Protein AF-A0A8S3GZ89-F1 (afdb_monomer_lite)

pLDDT: mean 85.96, std 14.84, range [39.72, 95.69]

Secondary structure (DSSP, 8-state):
-EEE-S---TTS--EEEEE-SS----TTS----EETTEE-EEEEE-SSEEEEEPPPPP-S-------

Radius of gyration: 14.29 Å; chains: 1; bounding box: 41×31×27 Å

InterPro domains:
  IPR002909 IPT domain [PF01833] (1-61)
  IPR013783 Immunoglobulin-like fold [G3DSA:2.60.40.10] (1-66)
  IPR014756 Immunoglobulin E-set [SSF81296] (2-61)
  IPR052387 Fibrocystin [PTHR46769] (2-67)

Foldseek 3Di:
DDKPPPDDDLQWFDKIKDFDAQDDPDPVDDDWDDDPPHTWAFPDDDRTITITTTHRHPPPPDPDPPD

Organism: NCBI:txid392030

Sequence (67 aa):
SSVTPNTGSTQGGTMLNINGNYFSTSTRYPLVVKVGNQPCTILSSTTTIIQCQTPVAPSSSQNQYQG

Structure (mmCIF, N/CA/C/O backbone):
data_AF-A0A8S3GZ89-F1
#
_entry.id   AF-A0A8S3GZ89-F1
#
loop_
_atom_site.group_PDB
_atom_site.id
_atom_site.type_symbol
_atom_site.lab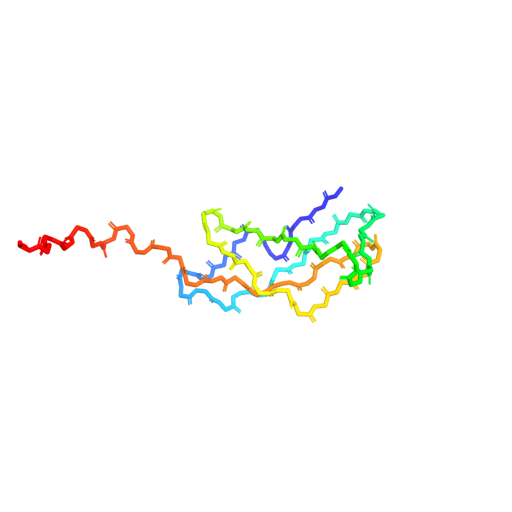el_atom_id
_atom_site.label_alt_id
_atom_site.label_comp_id
_atom_site.label_asym_id
_atom_site.label_entity_id
_atom_site.label_seq_id
_atom_site.pdbx_PDB_ins_code
_atom_site.Cartn_x
_atom_site.Cartn_y
_atom_site.Cartn_z
_atom_site.occupancy
_atom_site.B_iso_or_equiv
_atom_site.auth_seq_id
_atom_site.auth_comp_id
_atom_site.auth_asym_id
_atom_site.auth_atom_id
_atom_site.pdbx_PDB_model_num
ATOM 1 N N . SER A 1 1 ? -0.581 -13.363 -7.050 1.00 82.75 1 SER A N 1
ATOM 2 C CA . SER A 1 1 ? -0.715 -12.084 -6.326 1.00 82.75 1 SER A CA 1
ATOM 3 C C . SER A 1 1 ? -1.478 -12.329 -5.035 1.00 82.75 1 SER A C 1
ATOM 5 O O . SER A 1 1 ? -2.241 -13.286 -4.976 1.00 82.75 1 SER A O 1
ATOM 7 N N . SER A 1 2 ? -1.244 -11.532 -3.995 1.00 94.69 2 SER A N 1
ATOM 8 C CA . SER A 1 2 ? -1.899 -11.670 -2.684 1.00 94.69 2 SER A CA 1
ATOM 9 C C . SER A 1 2 ? -2.041 -10.311 -1.997 1.00 94.69 2 SER A C 1
ATOM 11 O O . SER A 1 2 ? -1.321 -9.374 -2.333 1.00 94.69 2 SER A O 1
ATOM 13 N N . VAL A 1 3 ? -2.966 -10.199 -1.043 1.00 94.81 3 VAL A N 1
ATOM 14 C CA . VAL A 1 3 ? -3.199 -8.977 -0.259 1.00 94.81 3 VAL A CA 1
ATOM 15 C C . VAL A 1 3 ? -3.159 -9.330 1.222 1.00 94.81 3 VAL A C 1
ATOM 17 O O . VAL A 1 3 ? -3.859 -10.249 1.645 1.00 94.81 3 VAL A O 1
ATOM 20 N N . THR A 1 4 ? -2.352 -8.601 1.993 1.00 94.81 4 THR A N 1
ATOM 21 C CA . THR A 1 4 ? -2.152 -8.861 3.423 1.00 94.81 4 THR A CA 1
ATOM 22 C C . THR A 1 4 ? -2.062 -7.552 4.210 1.00 94.81 4 THR A C 1
ATOM 24 O O . THR A 1 4 ? -1.301 -6.677 3.803 1.00 94.81 4 THR A O 1
ATOM 27 N N . PRO A 1 5 ? -2.746 -7.419 5.357 1.00 93.56 5 PRO A N 1
ATOM 28 C CA . PRO A 1 5 ? -3.764 -8.329 5.881 1.00 93.56 5 PRO A CA 1
ATOM 29 C C . PRO A 1 5 ? -5.042 -8.297 5.025 1.00 93.56 5 PRO A C 1
ATOM 31 O O . PRO A 1 5 ? -5.307 -7.335 4.311 1.00 93.56 5 PRO A O 1
ATOM 34 N N . ASN A 1 6 ? -5.839 -9.364 5.081 1.00 88.75 6 ASN A N 1
ATOM 35 C CA . ASN A 1 6 ? -7.141 -9.442 4.406 1.00 88.75 6 ASN A CA 1
ATOM 36 C C . ASN A 1 6 ? -8.291 -8.854 5.248 1.00 88.75 6 ASN A C 1
ATOM 38 O O . ASN A 1 6 ? -9.426 -8.792 4.782 1.00 88.75 6 ASN A O 1
ATOM 42 N N . THR A 1 7 ? -8.000 -8.427 6.477 1.00 88.19 7 THR A N 1
ATOM 43 C CA . THR A 1 7 ? -8.920 -7.766 7.407 1.00 88.19 7 THR A CA 1
ATOM 44 C C . THR A 1 7 ? -8.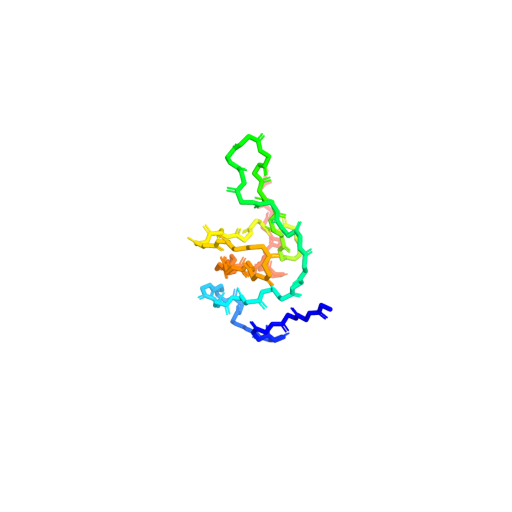226 -6.573 8.067 1.00 88.19 7 THR A C 1
ATOM 46 O O . THR A 1 7 ? -6.998 -6.506 8.131 1.00 88.19 7 THR A O 1
ATOM 49 N N . GLY A 1 8 ? -9.005 -5.599 8.536 1.00 88.00 8 GLY A N 1
ATOM 50 C CA . GLY A 1 8 ? -8.483 -4.358 9.102 1.00 88.00 8 GLY A CA 1
ATOM 51 C C . GLY A 1 8 ? -9.552 -3.553 9.832 1.00 88.00 8 GLY A C 1
ATOM 52 O O . GLY A 1 8 ? -10.715 -3.952 9.889 1.00 88.00 8 GLY A O 1
ATOM 53 N N . SER A 1 9 ? -9.147 -2.417 10.396 1.00 87.31 9 SER A N 1
ATOM 54 C CA . SER A 1 9 ? -10.039 -1.523 11.141 1.00 87.31 9 SER A CA 1
ATOM 55 C C . SER A 1 9 ? -10.974 -0.742 10.216 1.00 87.31 9 SER A C 1
ATOM 57 O O . SER A 1 9 ? -10.552 -0.227 9.181 1.00 87.31 9 SER A O 1
ATOM 59 N N . THR A 1 10 ? -12.229 -0.562 10.633 1.00 87.88 10 THR A N 1
ATOM 60 C CA . THR A 1 10 ? -13.178 0.354 9.977 1.00 87.88 10 THR A CA 1
ATOM 61 C C . THR A 1 10 ? -12.806 1.822 10.175 1.00 87.88 10 THR A C 1
ATOM 63 O O . THR A 1 10 ? -13.241 2.670 9.406 1.00 87.88 10 THR A O 1
ATOM 66 N N . GLN A 1 11 ? -11.950 2.138 11.148 1.00 88.69 11 GLN A N 1
ATOM 67 C CA . GLN A 1 11 ? -11.390 3.481 11.325 1.00 88.69 11 GLN A CA 1
ATOM 68 C C . GLN A 1 11 ? -10.263 3.789 10.324 1.00 88.69 11 GLN A C 1
ATOM 70 O O . GLN A 1 11 ? -9.683 4.868 10.368 1.00 88.69 11 GLN A O 1
ATOM 75 N N . GLY A 1 12 ? -9.938 2.862 9.417 1.00 90.31 12 GLY A N 1
ATOM 76 C CA . GLY A 1 12 ? -8.827 3.016 8.486 1.00 90.31 12 GLY A CA 1
ATOM 77 C C . GLY A 1 12 ? -7.472 2.871 9.168 1.00 90.31 12 GLY A C 1
ATOM 78 O O . GLY A 1 12 ? -7.346 2.268 10.236 1.00 90.31 12 GLY A O 1
ATOM 79 N N . GLY A 1 13 ? -6.426 3.363 8.510 1.00 92.06 13 GLY A N 1
ATOM 80 C CA . GLY A 1 13 ? -5.062 3.338 9.038 1.00 92.06 13 GLY A CA 1
ATOM 81 C C . GLY A 1 13 ? -4.368 1.974 8.953 1.00 92.06 13 GLY A C 1
ATOM 82 O O . GLY A 1 13 ? -3.178 1.881 9.247 1.00 92.06 13 GLY A O 1
ATOM 83 N N . THR A 1 14 ? -5.069 0.929 8.504 1.00 93.44 14 THR A N 1
ATOM 84 C CA . THR A 1 14 ? -4.500 -0.415 8.324 1.00 93.44 14 THR A CA 1
ATOM 85 C C . THR A 1 14 ? -3.522 -0.405 7.151 1.00 93.44 14 THR A C 1
ATOM 87 O O . THR A 1 14 ? -3.882 0.037 6.057 1.00 93.44 14 THR A O 1
ATOM 90 N N . MET A 1 15 ? -2.306 -0.901 7.385 1.00 95.38 15 MET A N 1
ATOM 91 C CA . MET A 1 15 ? -1.261 -1.072 6.373 1.00 95.38 15 MET A CA 1
ATOM 92 C C . MET A 1 15 ? -1.547 -2.304 5.518 1.00 95.38 15 MET A C 1
ATOM 94 O O . MET A 1 15 ? -1.504 -3.419 6.029 1.00 95.38 15 MET A O 1
ATOM 98 N N . LEU A 1 16 ? -1.809 -2.105 4.229 1.00 94.12 16 LEU A N 1
ATOM 99 C CA . LEU A 1 16 ? -1.994 -3.160 3.239 1.00 94.12 16 LEU A CA 1
ATOM 100 C C . LEU A 1 16 ? -0.738 -3.344 2.396 1.00 94.12 16 LEU A C 1
ATOM 102 O O . LEU A 1 16 ? -0.204 -2.389 1.834 1.00 94.12 16 LEU A O 1
ATOM 106 N N . ASN A 1 17 ? -0.345 -4.602 2.241 1.00 95.44 17 ASN A N 1
ATOM 107 C CA . ASN A 1 17 ? 0.686 -5.062 1.330 1.00 95.44 17 ASN A CA 1
ATOM 108 C C . ASN A 1 17 ? 0.028 -5.850 0.196 1.00 95.44 17 ASN A C 1
ATOM 110 O O . ASN A 1 17 ? -0.548 -6.919 0.412 1.00 95.44 17 ASN A O 1
ATOM 114 N N . ILE A 1 18 ? 0.134 -5.328 -1.020 1.00 95.00 18 ILE A N 1
ATOM 115 C CA . ILE A 1 18 ? -0.357 -5.964 -2.240 1.00 95.00 18 ILE A CA 1
ATOM 116 C C . ILE A 1 18 ? 0.846 -6.560 -2.961 1.00 95.00 18 ILE A C 1
ATOM 118 O O . ILE A 1 18 ? 1.689 -5.829 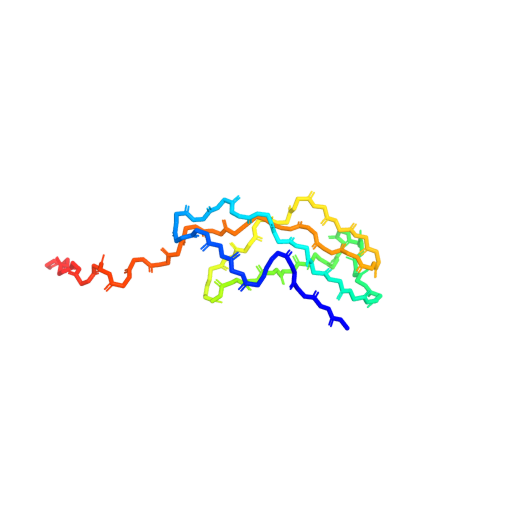-3.472 1.00 95.00 18 ILE A O 1
ATOM 122 N N . ASN A 1 19 ? 0.921 -7.885 -3.011 1.00 95.69 19 ASN A N 1
ATOM 123 C CA . ASN A 1 19 ? 1.982 -8.623 -3.683 1.00 95.69 19 ASN A CA 1
ATOM 124 C C . ASN A 1 19 ? 1.548 -8.981 -5.106 1.00 95.69 19 ASN A C 1
ATOM 126 O O . ASN A 1 19 ? 0.475 -9.551 -5.331 1.00 95.69 19 ASN A O 1
ATOM 130 N N . GLY A 1 20 ? 2.412 -8.718 -6.071 1.00 94.44 20 GLY A N 1
ATOM 131 C CA . GLY A 1 20 ? 2.207 -8.990 -7.485 1.00 94.44 20 GLY A CA 1
ATOM 132 C C . GLY A 1 20 ? 3.533 -8.984 -8.227 1.00 94.44 20 GLY A C 1
ATOM 133 O O . GLY A 1 20 ? 4.583 -9.189 -7.632 1.00 94.44 20 GLY A O 1
ATOM 134 N N . ASN A 1 21 ? 3.474 -8.773 -9.536 1.00 94.56 21 ASN A N 1
ATOM 135 C CA . ASN A 1 21 ? 4.653 -8.629 -10.379 1.00 94.56 21 ASN A CA 1
ATOM 136 C C . ASN A 1 21 ? 4.398 -7.510 -11.389 1.00 94.56 21 ASN A C 1
ATOM 138 O O . ASN A 1 21 ? 3.258 -7.315 -11.811 1.00 94.56 21 ASN A O 1
ATOM 142 N N . TYR A 1 22 ? 5.468 -6.832 -11.801 1.00 93.81 22 TYR A N 1
ATOM 143 C CA . TYR A 1 22 ? 5.460 -5.773 -12.815 1.00 93.81 22 TYR A CA 1
ATOM 144 C C . TYR A 1 22 ? 4.624 -4.535 -12.456 1.00 93.81 22 TYR A C 1
ATOM 146 O O . TYR A 1 22 ? 4.072 -3.877 -13.337 1.00 93.81 22 TYR A O 1
ATOM 154 N N . PHE A 1 23 ? 4.537 -4.177 -11.173 1.00 92.69 23 PHE A N 1
ATOM 155 C CA . PHE A 1 23 ? 3.935 -2.900 -10.792 1.00 92.69 23 PHE A CA 1
ATOM 156 C C . PHE A 1 23 ? 4.770 -1.714 -11.289 1.00 92.69 23 PHE A C 1
ATOM 158 O O . PHE A 1 23 ? 6.003 -1.735 -11.250 1.00 92.69 23 PHE A O 1
ATOM 165 N N . SER A 1 24 ? 4.076 -0.669 -11.747 1.00 89.62 24 SER A N 1
ATOM 166 C CA . SER A 1 24 ? 4.703 0.583 -12.170 1.00 89.62 24 SER A CA 1
ATOM 167 C C . SER A 1 24 ? 5.342 1.278 -10.974 1.00 89.62 24 SER A C 1
ATOM 169 O O . SER A 1 24 ? 4.664 1.608 -10.007 1.00 89.62 24 SER A O 1
ATOM 171 N N . THR A 1 25 ? 6.637 1.555 -11.071 1.00 88.69 25 THR A N 1
ATOM 172 C CA . THR A 1 25 ? 7.366 2.433 -10.145 1.00 88.69 25 THR A CA 1
ATOM 173 C C . THR A 1 25 ? 7.562 3.837 -10.728 1.00 88.69 25 THR A C 1
ATOM 175 O O . THR A 1 25 ? 8.225 4.682 -10.130 1.00 88.69 25 THR A O 1
ATOM 178 N N . SER A 1 26 ? 7.005 4.098 -11.918 1.00 87.19 26 SER A N 1
ATOM 179 C CA . SER A 1 26 ? 7.180 5.360 -12.630 1.00 87.19 26 SER A CA 1
ATOM 180 C C . SER A 1 26 ? 6.167 6.402 -12.179 1.00 87.19 26 SER A C 1
ATOM 182 O O . SER A 1 26 ? 4.961 6.168 -12.191 1.00 87.19 26 SER A O 1
ATOM 184 N N . THR A 1 27 ? 6.645 7.613 -11.903 1.00 84.69 27 THR A N 1
ATOM 185 C CA . THR A 1 27 ? 5.797 8.779 -11.610 1.00 84.69 27 THR A CA 1
ATOM 186 C C . THR A 1 27 ? 4.983 9.248 -12.819 1.00 84.69 27 THR A C 1
ATOM 188 O O . THR A 1 27 ? 4.015 9.984 -12.653 1.00 84.69 27 THR A O 1
ATOM 191 N N . ARG A 1 28 ? 5.339 8.813 -14.039 1.00 89.12 28 ARG A N 1
ATOM 192 C CA . ARG A 1 28 ? 4.570 9.084 -15.268 1.00 89.12 28 ARG A CA 1
ATOM 193 C C . ARG A 1 28 ? 3.250 8.311 -15.315 1.00 89.12 28 ARG A C 1
ATOM 195 O O . ARG A 1 28 ? 2.299 8.790 -15.923 1.00 89.12 28 ARG A O 1
ATOM 202 N N . TYR A 1 29 ? 3.205 7.142 -14.677 1.00 86.44 29 TYR A N 1
ATOM 203 C CA . TYR A 1 29 ? 2.045 6.253 -14.633 1.00 86.44 29 TYR A CA 1
ATOM 204 C C . TYR A 1 29 ? 1.771 5.886 -13.172 1.00 86.44 29 TYR A C 1
ATOM 206 O O . TYR A 1 29 ? 2.166 4.798 -12.730 1.00 86.44 29 TYR A O 1
ATOM 214 N N . PRO A 1 30 ? 1.170 6.816 -12.402 1.00 87.25 30 PRO A N 1
ATOM 215 C CA . PRO A 1 30 ? 0.974 6.632 -10.976 1.00 87.25 30 PRO A CA 1
ATOM 216 C C . PRO A 1 30 ? 0.017 5.473 -10.713 1.00 87.25 30 PRO A C 1
ATOM 218 O O . PRO A 1 30 ? -1.019 5.322 -11.364 1.00 87.25 30 PRO A O 1
ATOM 221 N N . LEU A 1 31 ? 0.369 4.662 -9.722 1.00 92.50 31 LEU A N 1
ATOM 222 C CA . LEU A 1 31 ? -0.498 3.604 -9.232 1.00 92.50 31 LEU A CA 1
ATOM 223 C C . LEU A 1 31 ? -1.704 4.211 -8.511 1.00 92.50 31 LEU A C 1
ATOM 225 O O . LEU A 1 31 ? -1.581 5.188 -7.774 1.00 92.50 31 LEU A O 1
ATOM 229 N N . VAL A 1 32 ? -2.868 3.591 -8.691 1.00 93.50 32 VAL A N 1
ATOM 230 C CA . VAL A 1 32 ? -4.088 3.932 -7.957 1.00 93.50 32 VAL A CA 1
ATOM 231 C C . VAL A 1 32 ? -4.597 2.672 -7.282 1.00 93.50 32 VAL A C 1
ATOM 233 O O . VAL A 1 32 ? -4.927 1.693 -7.948 1.00 93.50 32 VAL A O 1
ATOM 236 N N . VAL A 1 33 ? -4.676 2.705 -5.953 1.00 93.69 33 VAL A N 1
ATOM 237 C CA . VAL A 1 33 ? -5.234 1.621 -5.141 1.00 93.69 33 VAL A CA 1
ATOM 238 C C . VAL A 1 33 ? -6.500 2.126 -4.462 1.00 93.69 33 VAL A C 1
ATOM 240 O O . VAL A 1 33 ? -6.522 3.231 -3.922 1.00 93.69 33 VAL A O 1
ATOM 243 N N . LYS A 1 34 ? -7.563 1.322 -4.489 1.00 92.56 34 LYS A N 1
ATOM 244 C CA . LYS A 1 34 ? -8.835 1.614 -3.820 1.00 92.56 34 LYS A CA 1
ATOM 245 C C . LYS A 1 34 ? -9.235 0.446 -2.933 1.00 92.56 34 LYS A C 1
ATOM 247 O O . LYS A 1 34 ? -9.023 -0.707 -3.300 1.00 92.56 34 LYS A O 1
ATOM 252 N N . VAL A 1 35 ? -9.835 0.758 -1.791 1.00 90.38 35 VAL A N 1
ATOM 253 C CA . VAL A 1 35 ? -10.448 -0.219 -0.887 1.00 90.38 35 VAL A CA 1
ATOM 254 C C . VAL A 1 35 ? -11.922 0.147 -0.772 1.00 90.38 35 VAL A C 1
ATOM 256 O O . VAL A 1 35 ? -12.276 1.219 -0.279 1.00 90.38 35 VAL A O 1
ATOM 259 N N . GLY A 1 36 ? -12.784 -0.697 -1.345 1.00 86.94 36 GLY A N 1
ATOM 260 C CA . GLY A 1 36 ? -14.146 -0.291 -1.695 1.00 86.94 36 GLY A CA 1
ATOM 261 C C . GLY A 1 36 ? -14.121 0.865 -2.702 1.00 86.94 36 GLY A C 1
ATOM 262 O O . GLY A 1 36 ? -13.398 0.816 -3.697 1.00 86.94 36 GLY A O 1
ATOM 263 N N . ASN A 1 37 ? -14.859 1.938 -2.416 1.00 86.75 37 ASN A N 1
ATOM 264 C CA . ASN A 1 37 ? -14.902 3.142 -3.256 1.00 86.75 37 ASN A CA 1
ATOM 265 C C . ASN A 1 37 ? -13.952 4.259 -2.796 1.00 86.75 37 ASN A C 1
ATOM 267 O O . ASN A 1 37 ? -13.994 5.356 -3.351 1.00 86.75 37 ASN A O 1
ATOM 271 N N . GLN A 1 38 ? -13.097 3.996 -1.806 1.00 90.81 38 GLN A N 1
ATOM 272 C CA . GLN A 1 38 ? -12.228 5.003 -1.200 1.00 90.81 38 GLN A CA 1
ATOM 273 C C . GLN A 1 38 ? -10.756 4.791 -1.606 1.00 90.81 38 GLN A C 1
ATOM 275 O O . GLN A 1 38 ? -10.305 3.643 -1.690 1.00 90.81 38 GLN A O 1
ATOM 280 N N . PRO A 1 39 ? -9.995 5.867 -1.887 1.00 92.50 39 PRO A N 1
ATOM 281 C CA . PRO A 1 39 ? -8.585 5.765 -2.256 1.00 92.50 39 PRO A CA 1
ATOM 282 C C . PRO A 1 39 ? -7.731 5.287 -1.072 1.00 92.50 39 PRO A C 1
ATOM 284 O O . PRO A 1 39 ? -7.878 5.770 0.047 1.00 92.50 39 PRO A O 1
ATOM 287 N N . CYS A 1 40 ? -6.822 4.348 -1.332 1.00 93.88 40 CYS A N 1
ATOM 288 C CA . CYS A 1 40 ? -5.787 3.926 -0.390 1.00 93.88 40 CYS A CA 1
ATOM 289 C C . CYS A 1 40 ? -4.553 4.812 -0.582 1.00 93.88 40 CYS A C 1
ATOM 291 O O . CYS A 1 40 ? -4.069 4.964 -1.707 1.00 93.88 40 CYS A O 1
ATOM 293 N N . THR A 1 41 ? -4.019 5.373 0.499 1.00 95.38 41 THR A N 1
ATOM 294 C CA . THR A 1 41 ? -2.828 6.228 0.436 1.00 95.38 41 THR A CA 1
ATOM 295 C C . THR A 1 41 ? -1.603 5.359 0.181 1.00 95.38 41 THR A C 1
ATOM 297 O O . THR A 1 41 ? -1.175 4.625 1.068 1.00 95.38 41 THR A O 1
ATOM 300 N N . ILE A 1 42 ? -1.036 5.408 -1.026 1.00 94.56 42 ILE A N 1
ATOM 301 C CA . ILE A 1 42 ? 0.183 4.655 -1.350 1.00 94.56 42 ILE A CA 1
ATOM 302 C C . ILE A 1 42 ? 1.365 5.290 -0.620 1.00 94.56 42 ILE A C 1
ATOM 304 O O . ILE A 1 42 ? 1.640 6.475 -0.786 1.00 94.56 42 ILE A O 1
ATOM 308 N N . LEU A 1 43 ? 2.061 4.484 0.176 1.00 94.06 43 LEU A N 1
ATOM 309 C CA . LEU A 1 43 ? 3.242 4.900 0.930 1.00 94.06 43 LEU A CA 1
ATOM 310 C C . LEU A 1 43 ? 4.522 4.534 0.184 1.00 94.06 43 LEU A C 1
ATOM 312 O O . LEU A 1 43 ? 5.467 5.315 0.132 1.00 94.06 43 LEU A O 1
ATOM 316 N N . SER A 1 44 ? 4.550 3.340 -0.406 1.00 93.38 44 SER A N 1
ATOM 317 C CA . SER A 1 44 ? 5.663 2.875 -1.223 1.00 93.38 44 SER A CA 1
ATOM 318 C C . SER A 1 44 ? 5.187 1.866 -2.264 1.00 93.38 44 SER A C 1
ATOM 320 O O . SER A 1 44 ? 4.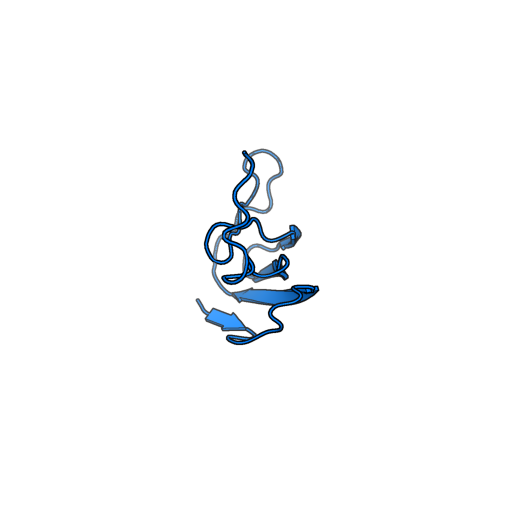145 1.222 -2.120 1.00 93.38 44 SER A O 1
ATOM 322 N N . SER A 1 45 ? 5.946 1.743 -3.349 1.00 93.44 45 SER A N 1
ATOM 323 C CA . SER A 1 45 ? 5.708 0.719 -4.362 1.00 93.44 45 SER A CA 1
ATOM 324 C C . SER A 1 45 ? 7.027 0.245 -4.952 1.00 93.44 45 SER A C 1
ATOM 326 O O . SER A 1 45 ? 7.941 1.031 -5.197 1.00 93.44 45 SER A O 1
ATOM 328 N N . THR A 1 46 ? 7.119 -1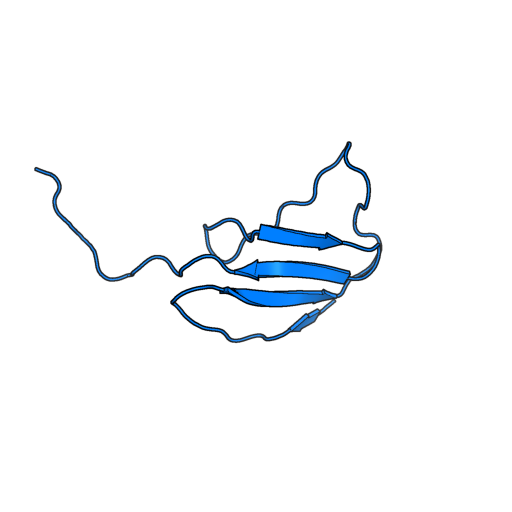.057 -5.166 1.00 94.38 46 THR A N 1
ATOM 329 C CA . THR A 1 46 ? 8.174 -1.737 -5.910 1.00 94.38 46 THR A CA 1
ATOM 330 C C . THR A 1 46 ? 7.526 -2.486 -7.066 1.00 94.38 46 THR A C 1
ATOM 332 O O . THR A 1 46 ? 6.304 -2.544 -7.170 1.00 94.38 46 THR A O 1
ATOM 335 N N . THR A 1 47 ? 8.326 -3.118 -7.920 1.00 95.00 47 THR A N 1
ATOM 336 C CA . THR A 1 47 ? 7.803 -3.949 -9.014 1.00 95.00 47 THR A CA 1
ATOM 337 C C . THR A 1 47 ? 7.013 -5.167 -8.527 1.00 95.00 47 THR A C 1
ATOM 339 O O . THR A 1 47 ? 6.292 -5.766 -9.322 1.00 95.00 47 THR A O 1
ATOM 342 N N . THR A 1 48 ? 7.118 -5.534 -7.246 1.00 95.50 48 THR A N 1
ATOM 343 C CA . THR A 1 48 ? 6.483 -6.730 -6.675 1.00 95.50 48 THR A CA 1
ATOM 344 C C . THR A 1 48 ? 5.543 -6.447 -5.508 1.00 95.50 48 THR A C 1
ATOM 346 O O . THR A 1 48 ? 4.684 -7.276 -5.216 1.00 95.50 48 THR A O 1
ATOM 349 N N . ILE A 1 49 ? 5.662 -5.297 -4.840 1.00 95.50 49 ILE A N 1
ATOM 350 C CA . ILE A 1 49 ? 4.883 -4.966 -3.644 1.00 95.50 49 ILE A CA 1
ATOM 351 C C . ILE A 1 49 ? 4.374 -3.531 -3.734 1.00 95.50 49 ILE A C 1
ATOM 353 O O . ILE A 1 49 ? 5.144 -2.610 -3.985 1.00 95.50 49 ILE A O 1
ATOM 357 N N . ILE A 1 50 ? 3.089 -3.325 -3.459 1.00 95.69 50 ILE A N 1
ATOM 358 C CA . ILE A 1 50 ? 2.523 -2.000 -3.190 1.00 95.69 50 ILE A CA 1
ATOM 359 C C . ILE A 1 50 ? 2.136 -1.951 -1.721 1.00 95.69 50 ILE A C 1
ATOM 361 O O . ILE A 1 50 ? 1.380 -2.802 -1.252 1.00 95.69 50 ILE A O 1
ATOM 365 N N . GLN A 1 51 ? 2.634 -0.946 -1.012 1.00 95.69 51 GLN A N 1
ATOM 366 C CA . GLN A 1 51 ? 2.277 -0.685 0.369 1.00 95.69 51 GLN A CA 1
ATOM 367 C C . GLN A 1 51 ? 1.379 0.546 0.428 1.00 95.69 51 GLN A C 1
ATOM 369 O O . GLN A 1 51 ? 1.769 1.635 -0.002 1.00 95.69 51 GLN A O 1
ATOM 374 N N . CYS A 1 52 ? 0.166 0.380 0.946 1.00 95.31 52 CYS A N 1
ATOM 375 C CA . CYS A 1 52 ? -0.787 1.474 1.065 1.00 95.31 52 CYS A CA 1
ATOM 376 C C . CYS A 1 52 ? -1.511 1.453 2.411 1.00 95.31 52 CYS A C 1
ATOM 378 O O . CYS A 1 52 ? -1.659 0.409 3.041 1.00 95.31 52 CYS A O 1
ATOM 380 N N . GLN A 1 53 ? -1.967 2.619 2.852 1.00 95.50 53 GLN A N 1
ATOM 381 C CA . GLN A 1 53 ? -2.741 2.775 4.069 1.00 95.50 53 GLN A CA 1
ATOM 382 C C . GLN A 1 53 ? -4.223 2.940 3.741 1.00 95.50 53 GLN A C 1
ATOM 384 O O . GLN A 1 53 ? -4.616 3.813 2.963 1.00 95.50 53 GLN A O 1
ATOM 389 N N . THR A 1 54 ? -5.043 2.079 4.339 1.00 94.06 54 THR A N 1
ATOM 390 C CA . THR A 1 54 ? -6.497 2.086 4.144 1.00 94.06 54 THR A CA 1
ATOM 391 C C . THR A 1 54 ? -7.139 3.386 4.634 1.00 94.06 54 THR A C 1
ATOM 393 O O . THR A 1 54 ? -6.758 3.900 5.691 1.00 94.06 54 THR A O 1
ATOM 396 N N . PRO A 1 55 ? -8.141 3.905 3.907 1.00 92.00 55 PRO A N 1
ATOM 397 C CA . PRO A 1 55 ? -8.960 5.010 4.379 1.00 92.00 55 PRO A CA 1
ATOM 398 C C . PRO A 1 55 ? -9.910 4.538 5.484 1.00 92.00 55 PRO A C 1
ATOM 400 O O . PRO A 1 55 ? -10.134 3.338 5.661 1.00 92.00 55 PRO A O 1
ATOM 403 N N . VAL A 1 56 ? -10.505 5.493 6.198 1.00 90.19 56 VAL A N 1
ATOM 404 C CA . VAL A 1 56 ? -11.652 5.221 7.073 1.00 90.19 56 VAL A CA 1
ATOM 405 C C . VAL A 1 56 ? -12.740 4.555 6.227 1.00 90.19 56 VAL A C 1
ATOM 407 O O . VAL A 1 56 ? -13.054 5.028 5.130 1.00 90.19 56 VAL A O 1
ATOM 410 N N . ALA A 1 57 ? -13.291 3.439 6.704 1.00 82.75 57 ALA A N 1
ATOM 411 C CA . ALA A 1 57 ? -14.391 2.784 6.018 1.00 82.75 57 ALA A CA 1
ATOM 412 C C . ALA A 1 57 ? -15.578 3.756 5.951 1.00 82.75 57 ALA A C 1
ATOM 414 O O . ALA A 1 57 ? -15.857 4.436 6.942 1.00 82.75 57 ALA A O 1
ATOM 415 N N . PRO A 1 58 ? -16.293 3.832 4.815 1.00 72.94 58 PRO A N 1
ATOM 416 C CA . PRO A 1 58 ? -17.509 4.626 4.757 1.00 72.94 58 PRO A CA 1
ATOM 417 C C . PRO A 1 58 ? -18.450 4.119 5.849 1.00 72.94 58 PRO A C 1
ATOM 419 O O . PRO A 1 58 ? -18.768 2.928 5.897 1.00 72.94 58 PRO A O 1
ATOM 422 N N . SER A 1 59 ? -18.851 5.004 6.759 1.00 61.88 59 SER A N 1
ATOM 423 C CA . SER A 1 59 ? -19.814 4.655 7.788 1.00 61.88 59 SER A CA 1
ATOM 424 C C . SER A 1 59 ? -21.124 4.302 7.087 1.00 61.88 59 SER A C 1
ATOM 426 O O . SER A 1 59 ? -21.830 5.164 6.574 1.00 61.88 59 SER A O 1
ATOM 428 N N . SER A 1 60 ? -21.492 3.021 7.072 1.00 55.81 60 SER A N 1
ATOM 429 C CA . SER A 1 60 ? -22.851 2.607 6.698 1.00 55.81 60 SER A CA 1
ATOM 430 C C . SER A 1 60 ? -23.911 3.160 7.666 1.00 55.81 60 SER A C 1
ATOM 432 O O . SER A 1 60 ? -25.106 3.038 7.418 1.00 55.81 60 SER A O 1
ATOM 434 N N . SER A 1 61 ? -23.480 3.858 8.717 1.00 52.62 61 SER A N 1
ATOM 435 C CA . SER A 1 61 ? -24.267 4.813 9.483 1.00 52.62 61 SER A CA 1
ATOM 436 C C . SER A 1 61 ? -23.877 6.228 9.065 1.00 52.62 61 SER A C 1
ATOM 438 O O . SER A 1 61 ? -22.963 6.806 9.643 1.00 52.62 61 SER A O 1
ATOM 440 N N . GLN A 1 62 ? -24.528 6.759 8.035 1.00 48.88 62 GLN A N 1
ATOM 441 C CA . GLN A 1 62 ? -25.170 8.075 8.073 1.00 48.88 62 GLN A CA 1
ATOM 442 C C . GLN A 1 62 ? -25.864 8.342 6.727 1.00 48.88 62 GLN A C 1
ATOM 444 O O . GLN A 1 62 ? -25.412 9.117 5.892 1.00 48.88 62 GLN A O 1
ATOM 449 N N . ASN A 1 63 ? -27.066 7.771 6.584 1.00 47.06 63 ASN A N 1
ATOM 450 C CA . ASN A 1 63 ? -28.192 8.613 6.184 1.00 47.06 63 ASN A CA 1
ATOM 451 C C . ASN A 1 63 ? -28.206 9.811 7.152 1.00 47.06 63 ASN A C 1
ATOM 453 O O . ASN A 1 63 ? -28.733 9.715 8.262 1.00 47.06 63 ASN A O 1
ATOM 457 N N . GLN A 1 64 ? -27.570 10.919 6.792 1.00 44.56 64 GLN A N 1
ATOM 458 C CA . GLN A 1 64 ? -27.963 12.216 7.324 1.00 44.56 64 GLN A CA 1
ATOM 459 C C . GLN A 1 64 ? -28.669 12.924 6.187 1.00 44.56 64 GLN A C 1
ATOM 461 O O . GLN A 1 64 ? -28.054 13.291 5.190 1.00 44.56 64 GLN A O 1
ATOM 466 N N . TYR A 1 65 ? -29.985 13.045 6.338 1.00 49.78 65 TYR A N 1
ATOM 467 C CA . TYR A 1 65 ? -30.780 14.037 5.640 1.00 49.78 65 TYR A CA 1
ATOM 468 C C . TYR A 1 65 ? -30.058 15.380 5.763 1.00 49.78 65 TYR A C 1
ATOM 470 O O . TYR A 1 65 ? -29.952 15.930 6.858 1.00 49.78 65 TYR A O 1
ATOM 478 N N . GLN A 1 66 ? -29.535 15.876 4.651 1.00 50.62 66 GLN A N 1
ATOM 479 C CA . GLN A 1 66 ? -29.188 17.279 4.520 1.00 50.62 66 GLN A CA 1
ATOM 480 C C . GLN A 1 66 ? -30.391 17.902 3.811 1.00 50.62 66 GLN A C 1
ATOM 482 O O . GLN A 1 66 ? -30.725 17.471 2.708 1.00 50.62 66 GLN A O 1
ATOM 487 N N . GLY A 1 67 ? -31.117 18.742 4.558 1.00 39.72 67 GLY A N 1
ATOM 488 C CA . GLY A 1 67 ? -32.442 19.265 4.207 1.00 39.72 67 GLY A CA 1
ATOM 489 C C . GLY A 1 67 ? -32.501 20.096 2.937 1.00 39.72 67 GLY A C 1
ATOM 490 O O . GL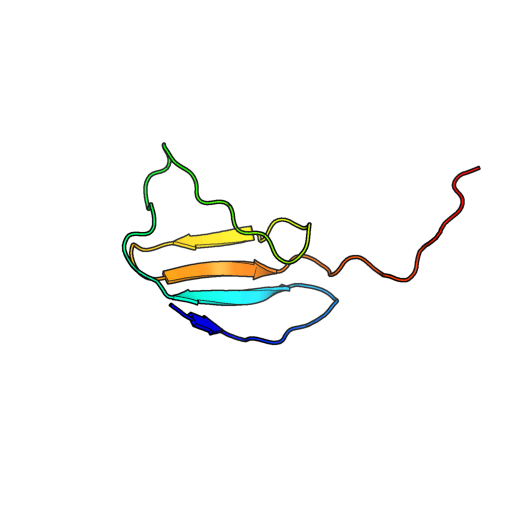Y A 1 67 ? -31.433 20.521 2.442 1.00 39.72 67 GLY A O 1
#